Protein AF-A0A3N5KI92-F1 (afdb_monomer)

Radius of gyration: 34.93 Å; Cα contacts (8 Å, |Δi|>4): 29; chains: 1; bounding box: 85×42×77 Å

Secondary structure (DSSP, 8-state):
-------------S---------PPP---SS--TTS-GGGGS------EEEE-TTS-EEEEE--

Mean predicted aligned error: 15.16 Å

Sequence (64 aa):
MQNLHTTKVSADAHRNEQAAENHGLRFERYFTRRGVHPFDEIEWEKRTATIANEKGEKIFEQQD

Foldseek 3Di:
DDDDDDDDDDPPPDDPPPPPPPPPDDDDDDQDDPPDDSVVVDDDDFDWDFDADPVRHTPDIDHD

Structure (mmCIF, N/CA/C/O backbone):
data_AF-A0A3N5KI92-F1
#
_entry.id   AF-A0A3N5KI92-F1
#
loop_
_atom_site.group_PDB
_atom_site.id
_atom_site.type_symbol
_atom_site.label_atom_id
_atom_site.label_alt_id
_atom_site.label_comp_id
_atom_site.label_asym_id
_atom_site.label_entity_id
_atom_site.label_seq_id
_atom_site.pdbx_PDB_ins_code
_atom_site.Cartn_x
_atom_site.Cartn_y
_atom_site.Cartn_z
_atom_site.occupancy
_atom_site.B_iso_or_equiv
_atom_site.auth_seq_id
_atom_site.auth_comp_id
_atom_site.auth_asym_id
_atom_site.auth_atom_id
_atom_site.pdbx_PDB_model_num
ATOM 1 N N . MET A 1 1 ? 70.435 30.164 -48.946 1.00 40.00 1 MET A N 1
ATOM 2 C CA . MET A 1 1 ? 70.226 31.297 -48.021 1.00 40.00 1 MET A CA 1
ATOM 3 C C . MET A 1 1 ? 69.128 30.911 -47.049 1.00 40.00 1 MET A C 1
ATOM 5 O O . MET A 1 1 ? 68.119 30.374 -47.485 1.00 40.00 1 MET A O 1
ATOM 9 N N . GLN A 1 2 ? 69.404 31.062 -45.757 1.00 48.72 2 GLN A N 1
ATOM 10 C CA . GLN A 1 2 ? 68.518 30.742 -44.635 1.00 48.72 2 GLN A CA 1
ATOM 11 C C . GLN A 1 2 ? 67.441 31.832 -44.489 1.00 48.72 2 GLN A C 1
ATOM 13 O O . GLN A 1 2 ? 67.699 32.958 -44.904 1.00 48.72 2 GLN A O 1
ATOM 18 N N . ASN A 1 3 ? 66.277 31.491 -43.914 1.00 35.75 3 ASN A N 1
ATOM 19 C CA . ASN A 1 3 ? 65.628 32.232 -42.817 1.00 35.75 3 ASN A CA 1
ATOM 20 C C . ASN A 1 3 ? 64.407 31.461 -42.263 1.00 35.75 3 ASN A C 1
ATOM 22 O O . ASN A 1 3 ? 63.469 31.144 -42.990 1.00 35.75 3 ASN A O 1
ATOM 26 N N . LEU A 1 4 ? 64.469 31.167 -40.958 1.00 44.72 4 LEU A N 1
ATOM 27 C CA . LEU A 1 4 ? 63.402 30.668 -40.078 1.00 44.72 4 LEU A CA 1
ATOM 28 C C . LEU A 1 4 ? 62.593 31.827 -39.448 1.00 44.72 4 LEU A C 1
ATOM 30 O O . LEU A 1 4 ? 63.049 32.970 -39.497 1.00 44.72 4 LEU A O 1
ATOM 34 N N . HIS A 1 5 ? 61.491 31.444 -38.767 1.00 40.38 5 HIS A N 1
ATOM 35 C CA . HIS A 1 5 ? 60.730 32.069 -37.648 1.00 40.38 5 HIS A CA 1
ATOM 36 C C . HIS A 1 5 ? 59.242 32.297 -38.005 1.00 40.38 5 HIS A C 1
ATOM 38 O O . HIS A 1 5 ? 58.909 33.203 -38.751 1.00 40.38 5 HIS A O 1
ATOM 44 N N . THR A 1 6 ? 58.349 31.338 -37.718 1.00 40.19 6 THR A N 1
ATOM 45 C CA . THR A 1 6 ? 57.577 31.080 -36.469 1.00 40.19 6 THR A CA 1
ATOM 46 C C . THR A 1 6 ? 56.344 31.975 -36.280 1.00 40.19 6 THR A C 1
ATOM 48 O O . THR A 1 6 ? 56.467 33.177 -36.083 1.00 40.19 6 THR A O 1
ATOM 51 N N . THR A 1 7 ? 55.149 31.374 -36.210 1.00 31.64 7 THR A N 1
ATOM 52 C CA . THR A 1 7 ? 54.321 31.245 -34.982 1.00 31.64 7 THR A CA 1
ATOM 53 C C . THR A 1 7 ? 52.854 30.951 -35.338 1.00 31.64 7 THR A C 1
ATOM 55 O O . THR A 1 7 ? 52.303 31.463 -36.304 1.00 31.64 7 THR A O 1
ATOM 58 N N . LYS A 1 8 ? 52.270 30.055 -34.536 1.00 48.84 8 LYS A N 1
ATOM 59 C CA . LYS A 1 8 ? 50.981 29.358 -34.635 1.00 48.84 8 LYS A CA 1
ATOM 60 C C . LYS A 1 8 ? 49.745 30.259 -34.755 1.00 48.84 8 LYS A C 1
ATOM 62 O O . LYS A 1 8 ? 49.589 31.161 -33.943 1.00 48.84 8 LYS A O 1
ATOM 67 N N . VAL A 1 9 ? 48.781 29.841 -35.582 1.00 39.38 9 VAL A N 1
ATOM 68 C CA . VAL A 1 9 ? 47.343 29.938 -35.264 1.00 39.38 9 VAL A CA 1
ATOM 69 C C . VAL A 1 9 ? 46.669 28.650 -35.752 1.00 39.38 9 VAL A C 1
ATOM 71 O O . VAL A 1 9 ? 46.395 28.504 -36.939 1.00 39.38 9 VAL A O 1
ATOM 74 N N . SER A 1 10 ? 46.452 27.690 -34.843 1.00 41.00 10 SER A N 1
ATOM 75 C CA . SER A 1 10 ? 45.535 26.567 -35.093 1.00 41.00 10 SER A CA 1
ATOM 76 C C . SER A 1 10 ? 44.128 27.118 -34.924 1.00 41.00 10 SER A C 1
ATOM 78 O O . SER A 1 10 ? 43.729 27.476 -33.815 1.00 41.00 10 SER A O 1
ATOM 80 N N . ALA A 1 11 ? 43.407 27.243 -36.031 1.00 51.22 11 ALA A N 1
ATOM 81 C CA . ALA A 1 11 ? 42.007 27.636 -36.067 1.00 51.22 11 ALA A CA 1
ATOM 82 C C . ALA A 1 11 ? 41.097 26.445 -35.714 1.00 51.22 11 ALA A C 1
ATOM 84 O O . ALA A 1 11 ? 40.149 26.153 -36.432 1.00 51.22 11 ALA A O 1
ATOM 85 N N . ASP A 1 12 ? 41.371 25.768 -34.599 1.00 45.19 12 ASP A N 1
ATOM 86 C CA . ASP A 1 12 ? 40.554 24.654 -34.100 1.00 45.19 12 ASP A CA 1
ATOM 87 C C . ASP A 1 12 ? 39.666 25.134 -32.952 1.00 45.19 12 ASP A C 1
ATOM 89 O O . ASP A 1 12 ? 39.626 24.586 -31.852 1.00 45.19 12 ASP A O 1
ATOM 93 N N . ALA A 1 13 ? 38.948 26.220 -33.221 1.00 51.38 13 ALA A N 1
ATOM 94 C CA . ALA A 1 13 ? 37.826 26.663 -32.421 1.00 51.38 13 ALA A CA 1
ATOM 95 C C . ALA A 1 13 ? 36.544 26.121 -33.056 1.00 51.38 13 ALA A C 1
ATOM 97 O O . ALA A 1 13 ? 35.812 26.883 -33.665 1.00 51.38 13 ALA A O 1
ATOM 98 N N . HIS A 1 14 ? 36.284 24.815 -32.941 1.00 41.34 14 HIS A N 1
ATOM 99 C CA . HIS A 1 14 ? 34.917 24.287 -32.902 1.00 41.34 14 HIS A CA 1
ATOM 100 C C . HIS A 1 14 ? 34.877 22.853 -32.347 1.00 41.34 14 HIS A C 1
ATOM 102 O O . HIS A 1 14 ? 35.215 21.882 -33.014 1.00 41.34 14 HIS A O 1
ATOM 108 N N . ARG A 1 15 ? 34.351 22.768 -31.118 1.00 52.78 15 ARG A N 1
ATOM 109 C CA . ARG A 1 15 ? 33.584 21.649 -30.554 1.00 52.78 15 ARG A CA 1
ATOM 110 C C . ARG A 1 15 ? 34.328 20.321 -30.384 1.00 52.78 15 ARG A C 1
ATOM 112 O O . ARG A 1 15 ? 33.958 19.310 -30.966 1.00 52.78 15 ARG A O 1
ATOM 119 N N . ASN A 1 16 ? 35.247 20.294 -29.422 1.00 50.56 16 ASN A N 1
ATOM 120 C CA . ASN A 1 16 ? 35.387 19.106 -28.577 1.00 50.56 16 ASN A CA 1
ATOM 121 C C . ASN A 1 16 ? 34.591 19.289 -27.275 1.00 50.56 16 ASN A C 1
ATOM 123 O O . ASN A 1 16 ? 35.108 19.164 -26.173 1.00 50.56 16 ASN A O 1
ATOM 127 N N . GLU A 1 17 ? 33.312 19.628 -27.421 1.00 52.94 17 GLU A N 1
ATOM 128 C CA . GLU A 1 17 ? 32.296 19.204 -26.466 1.00 52.94 17 GLU A CA 1
ATOM 129 C C . GLU A 1 17 ? 31.836 17.840 -26.978 1.00 52.94 17 GLU A C 1
ATOM 131 O O . GLU A 1 17 ? 30.766 17.706 -27.573 1.00 52.94 17 GLU A O 1
ATOM 136 N N . GLN A 1 18 ? 32.671 16.810 -26.817 1.00 55.72 18 GLN A N 1
ATOM 137 C CA . GLN A 1 18 ? 32.098 15.488 -26.619 1.00 55.72 18 GLN A CA 1
ATOM 138 C C . GLN A 1 18 ? 31.286 15.630 -25.343 1.00 55.72 18 GLN A C 1
ATOM 140 O O . GLN A 1 18 ? 31.827 15.571 -24.241 1.00 55.72 18 GLN A O 1
ATOM 145 N N . ALA A 1 19 ? 30.008 15.969 -25.519 1.00 58.34 19 ALA A N 1
ATOM 146 C CA . ALA A 1 19 ? 29.017 15.899 -24.480 1.00 58.34 19 ALA A CA 1
ATOM 147 C C . ALA A 1 19 ? 29.248 14.547 -23.819 1.00 58.34 19 ALA A C 1
ATOM 149 O O . ALA A 1 19 ? 29.037 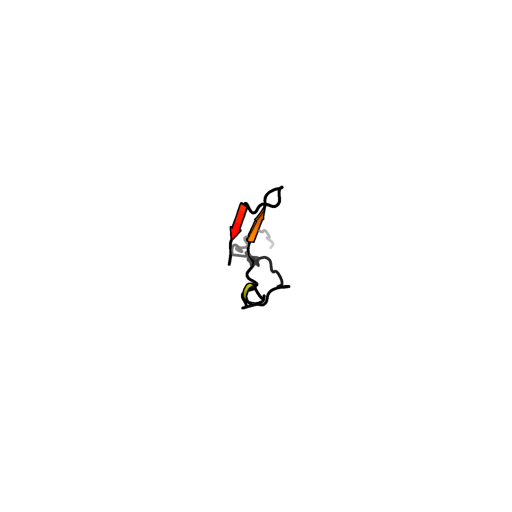13.509 -24.445 1.00 58.34 19 ALA A O 1
ATOM 150 N N . ALA A 1 20 ? 29.765 14.558 -22.590 1.00 63.09 20 ALA A N 1
ATOM 151 C CA . ALA A 1 20 ? 29.522 13.448 -21.704 1.00 63.09 20 ALA A CA 1
ATOM 152 C C . ALA A 1 20 ? 28.003 13.343 -21.727 1.00 63.09 20 ALA A C 1
ATOM 154 O O . ALA A 1 20 ? 27.319 14.235 -21.219 1.00 63.09 20 ALA A O 1
ATOM 155 N N . GLU A 1 21 ? 27.479 12.379 -22.487 1.00 65.88 21 GLU A N 1
ATOM 156 C CA . GLU A 1 21 ? 26.053 12.144 -22.512 1.00 65.88 21 GLU A CA 1
ATOM 157 C C . GLU A 1 21 ? 25.698 11.973 -21.048 1.00 65.88 21 GLU A C 1
ATOM 159 O O . GLU A 1 21 ? 26.251 11.099 -20.378 1.00 65.88 21 GLU A O 1
ATOM 164 N N . ASN A 1 22 ? 24.905 12.906 -20.519 1.00 65.94 22 ASN A N 1
ATOM 165 C CA . ASN A 1 22 ? 24.513 12.925 -19.121 1.00 65.94 22 ASN A CA 1
ATOM 166 C C . ASN A 1 22 ? 23.595 11.720 -18.905 1.00 65.94 22 ASN A C 1
ATOM 168 O O . ASN A 1 22 ? 22.372 11.837 -18.848 1.00 65.94 22 ASN A O 1
ATOM 172 N N . HIS A 1 23 ? 24.182 10.529 -18.870 1.00 75.69 23 HIS A N 1
ATOM 173 C CA . HIS A 1 23 ? 23.509 9.299 -18.559 1.00 75.69 23 HIS A CA 1
ATOM 174 C C . HIS A 1 23 ? 23.172 9.397 -17.079 1.00 75.69 23 HIS A C 1
ATOM 176 O O . HIS A 1 23 ? 24.049 9.364 -16.215 1.00 75.69 23 HIS A O 1
ATOM 182 N N . GLY A 1 24 ? 21.886 9.595 -16.796 1.00 86.75 24 GLY A N 1
ATOM 183 C CA . GLY A 1 24 ? 21.377 9.548 -15.435 1.00 86.75 24 GLY A CA 1
ATOM 184 C C . GLY A 1 24 ? 21.728 8.222 -14.757 1.00 86.75 24 GLY A C 1
ATOM 185 O O . GLY A 1 24 ? 22.124 7.243 -15.397 1.00 86.75 24 GLY A O 1
ATOM 186 N N . LEU A 1 25 ? 21.560 8.189 -13.439 1.00 89.69 25 LEU A N 1
ATOM 187 C CA . LEU A 1 25 ? 21.812 6.987 -12.654 1.00 89.69 25 LEU A CA 1
ATOM 188 C C . LEU A 1 25 ? 20.956 5.820 -13.163 1.00 89.69 25 LEU A C 1
ATOM 190 O O . LEU A 1 25 ? 19.740 5.943 -13.332 1.00 89.69 25 LEU A O 1
ATOM 194 N N . ARG A 1 26 ? 21.605 4.677 -13.393 1.00 88.75 26 ARG A N 1
ATOM 195 C CA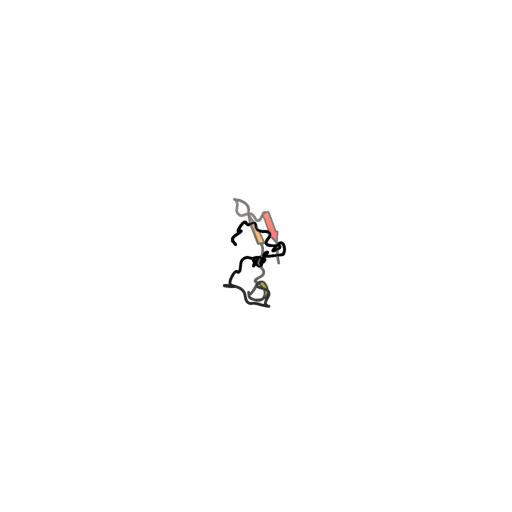 . ARG A 1 26 ? 20.940 3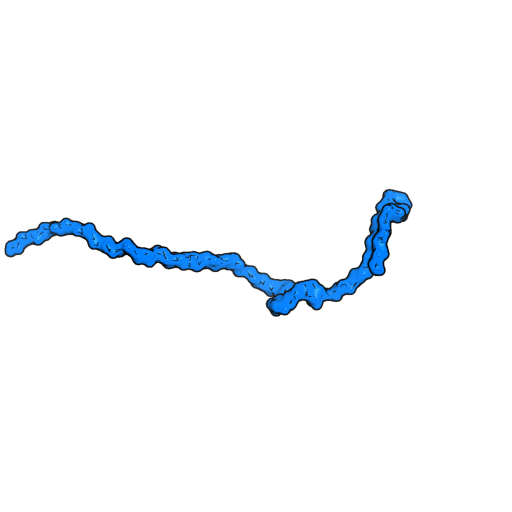.422 -13.740 1.00 88.75 26 ARG A CA 1
ATOM 196 C C . ARG A 1 26 ? 20.753 2.598 -12.475 1.00 88.75 26 ARG A C 1
A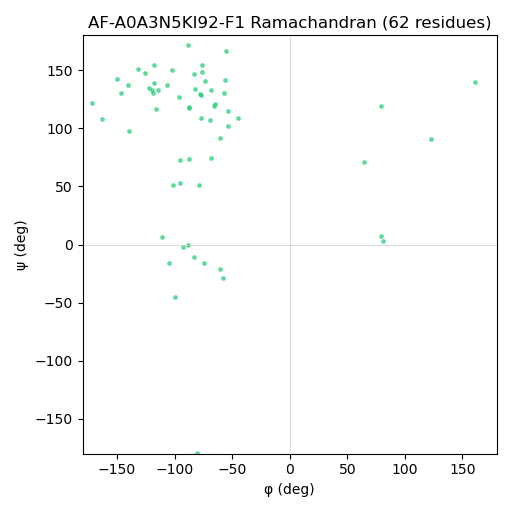TOM 198 O O . ARG A 1 26 ? 21.718 2.328 -11.768 1.00 88.75 26 ARG A O 1
ATOM 205 N N . PHE A 1 27 ? 19.520 2.171 -12.236 1.00 89.69 27 PHE A N 1
ATOM 206 C CA . PHE A 1 27 ? 19.169 1.260 -11.154 1.00 89.69 27 PHE A CA 1
ATOM 207 C C . PHE A 1 27 ? 18.549 -0.002 -11.738 1.00 89.69 27 PHE A C 1
ATOM 209 O O . PHE A 1 27 ? 17.659 0.074 -12.589 1.00 89.69 27 PHE A O 1
ATOM 216 N N . GLU A 1 28 ? 19.010 -1.154 -11.264 1.00 94.00 28 GLU A N 1
ATOM 217 C CA . GLU A 1 28 ? 18.408 -2.438 -11.598 1.00 94.00 28 GLU A CA 1
ATOM 218 C C . GLU A 1 28 ? 17.101 -2.646 -10.826 1.00 94.00 28 GLU A C 1
ATOM 220 O O . GLU A 1 28 ? 16.932 -2.184 -9.692 1.00 94.00 28 GLU A O 1
ATOM 225 N N . ARG A 1 29 ? 16.156 -3.359 -11.443 1.00 93.88 29 ARG A N 1
ATOM 226 C CA . ARG A 1 29 ? 14.894 -3.732 -10.796 1.00 93.88 29 ARG A CA 1
ATOM 227 C C . ARG A 1 29 ? 15.080 -5.046 -10.046 1.00 93.88 29 ARG A C 1
ATOM 229 O O . ARG A 1 29 ? 15.334 -6.069 -10.670 1.00 93.88 29 ARG A O 1
ATOM 236 N N . TYR A 1 30 ? 14.898 -5.021 -8.729 1.00 94.62 30 TYR A N 1
ATOM 237 C CA . TYR A 1 30 ? 14.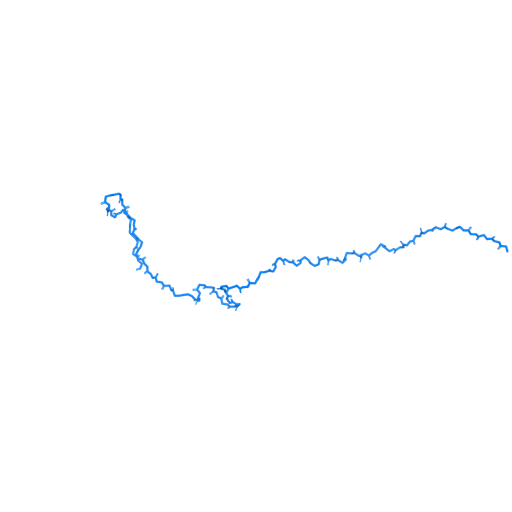971 -6.227 -7.892 1.00 94.62 30 TYR A CA 1
ATOM 238 C C . TYR A 1 30 ? 13.590 -6.793 -7.544 1.00 94.62 30 TYR A C 1
ATOM 240 O O . TYR A 1 30 ? 13.367 -7.990 -7.677 1.00 94.62 30 TYR A O 1
ATOM 248 N N . PHE A 1 31 ? 12.648 -5.933 -7.142 1.00 93.75 31 PHE A N 1
ATOM 249 C CA . PHE A 1 31 ? 11.315 -6.343 -6.666 1.00 93.75 31 PHE A CA 1
ATOM 250 C C . PHE A 1 31 ? 10.166 -5.960 -7.607 1.00 93.75 31 PHE A C 1
ATOM 252 O O . PHE A 1 31 ? 9.008 -6.089 -7.236 1.00 93.75 31 PHE A O 1
ATOM 259 N N . THR A 1 32 ? 10.464 -5.435 -8.798 1.00 94.50 32 THR A N 1
ATOM 260 C CA . THR A 1 32 ? 9.436 -4.982 -9.748 1.00 94.50 32 THR A CA 1
ATOM 261 C C . THR A 1 32 ? 9.720 -5.520 -11.134 1.00 94.50 32 THR A C 1
ATOM 263 O O . THR A 1 32 ? 10.881 -5.708 -11.509 1.00 94.50 32 THR A O 1
ATOM 266 N N . ARG A 1 33 ? 8.670 -5.715 -11.929 1.00 94.31 33 ARG A N 1
ATOM 267 C CA . ARG A 1 33 ? 8.809 -6.117 -13.330 1.00 94.31 33 ARG A CA 1
ATOM 268 C C . ARG A 1 33 ? 8.602 -4.926 -14.258 1.00 94.31 33 ARG A C 1
ATOM 270 O O . ARG A 1 33 ? 7.903 -3.963 -13.951 1.00 94.31 33 ARG A O 1
ATOM 277 N N . ARG A 1 34 ? 9.264 -4.948 -15.416 1.00 94.12 34 ARG A N 1
ATOM 278 C CA . ARG A 1 34 ? 9.057 -3.916 -16.440 1.00 94.12 34 ARG A CA 1
ATOM 279 C C . ARG A 1 34 ? 7.654 -4.071 -17.027 1.00 94.12 34 ARG A C 1
ATOM 281 O O . ARG A 1 34 ? 7.288 -5.164 -17.436 1.00 94.12 34 ARG A O 1
ATOM 288 N N . GLY A 1 35 ? 6.930 -2.962 -17.148 1.00 94.94 35 GLY A N 1
ATOM 289 C CA . GLY A 1 35 ? 5.620 -2.934 -17.806 1.00 94.94 35 GLY A CA 1
ATOM 290 C C . GLY A 1 35 ? 4.453 -3.398 -16.934 1.00 94.94 35 GLY A C 1
ATOM 291 O O . GLY A 1 35 ? 3.336 -3.422 -17.432 1.00 94.94 35 GLY A O 1
ATOM 292 N N . VAL A 1 36 ? 4.693 -3.719 -15.659 1.00 96.12 36 VAL A N 1
ATOM 293 C CA . VAL A 1 36 ? 3.649 -4.053 -14.681 1.00 96.12 36 VAL A CA 1
ATOM 294 C C . VAL A 1 36 ? 3.688 -3.021 -13.559 1.00 96.12 36 VAL A C 1
ATOM 296 O O . VAL A 1 36 ? 4.772 -2.587 -13.151 1.00 96.12 36 VAL A O 1
ATOM 299 N N . HIS A 1 37 ? 2.518 -2.581 -13.097 1.00 94.94 37 HIS A N 1
ATOM 300 C CA . HIS A 1 37 ? 2.447 -1.718 -11.929 1.00 94.94 37 HIS A CA 1
ATOM 301 C C . HIS A 1 37 ? 2.656 -2.573 -10.667 1.00 94.94 37 HIS A C 1
ATOM 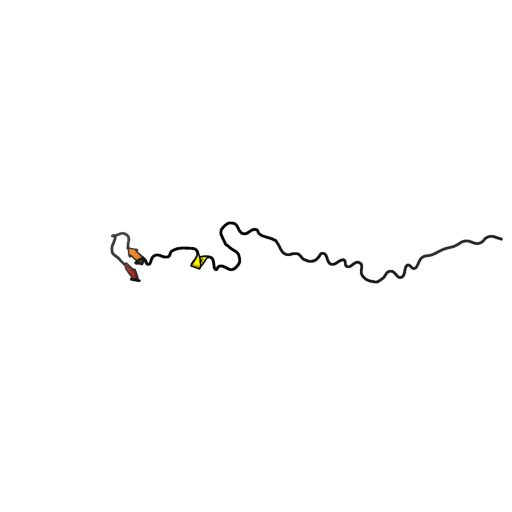303 O O . HIS A 1 37 ? 1.947 -3.562 -10.501 1.00 94.94 37 HIS A O 1
ATOM 309 N N . PRO A 1 38 ? 3.575 -2.222 -9.750 1.00 95.38 38 PRO A N 1
ATOM 310 C CA . PRO A 1 38 ? 3.912 -3.094 -8.620 1.00 95.38 38 PRO A CA 1
ATOM 311 C C . PRO A 1 38 ? 2.729 -3.470 -7.714 1.00 95.38 38 PRO A C 1
ATOM 313 O O . PRO A 1 38 ? 2.738 -4.535 -7.109 1.00 95.38 38 PRO A O 1
ATOM 316 N N . PHE A 1 39 ? 1.706 -2.615 -7.616 1.00 95.00 39 PHE A N 1
ATOM 317 C CA . PHE A 1 39 ? 0.508 -2.901 -6.812 1.00 95.00 39 PHE A CA 1
ATOM 318 C C . PHE A 1 39 ? -0.439 -3.924 -7.441 1.00 95.00 39 PHE A C 1
ATOM 320 O O . PHE A 1 39 ? -1.259 -4.477 -6.716 1.00 95.00 39 PHE A O 1
ATOM 327 N N . ASP A 1 40 ? -0.291 -4.203 -8.737 1.00 95.38 40 ASP A N 1
ATOM 328 C CA . ASP A 1 40 ? -1.035 -5.262 -9.423 1.00 95.38 40 ASP A CA 1
ATOM 329 C C . ASP A 1 40 ? -0.361 -6.633 -9.218 1.00 95.38 40 ASP A C 1
A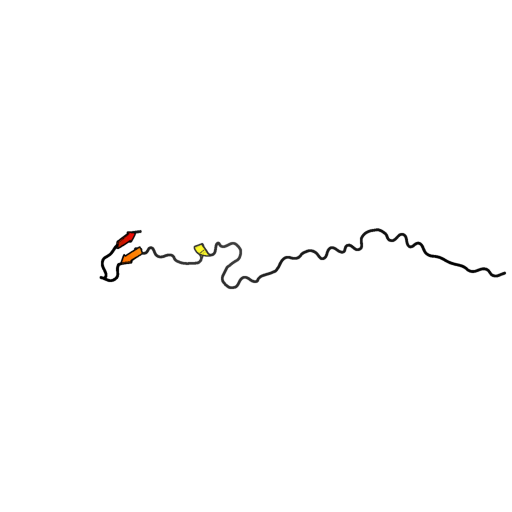TOM 331 O O . ASP A 1 40 ? -0.924 -7.665 -9.570 1.00 95.38 40 ASP A O 1
ATOM 335 N N . GLU A 1 41 ? 0.865 -6.660 -8.675 1.00 95.31 41 GLU A N 1
ATOM 336 C CA . GLU A 1 41 ? 1.648 -7.884 -8.449 1.00 95.31 41 GLU A CA 1
ATOM 337 C C . GLU A 1 41 ? 1.448 -8.482 -7.045 1.00 95.31 41 GLU A C 1
ATOM 339 O O . GLU A 1 41 ? 2.039 -9.519 -6.736 1.00 95.31 41 GLU A O 1
ATOM 344 N N . ILE A 1 42 ? 0.655 -7.832 -6.190 1.00 94.12 42 ILE A N 1
ATOM 345 C CA . ILE A 1 42 ? 0.399 -8.264 -4.815 1.00 94.12 42 ILE A CA 1
ATOM 346 C C . ILE A 1 42 ? -1.095 -8.403 -4.552 1.00 94.12 42 ILE A C 1
ATOM 348 O O . ILE A 1 42 ? -1.914 -7.658 -5.085 1.00 94.12 42 ILE A O 1
ATOM 352 N N . GLU A 1 43 ? -1.431 -9.351 -3.685 1.00 95.75 43 GLU A N 1
ATOM 353 C CA . GLU A 1 43 ? -2.793 -9.520 -3.197 1.00 95.75 43 GLU A CA 1
ATOM 354 C C . GLU A 1 43 ? -3.065 -8.542 -2.058 1.00 95.75 43 GLU A C 1
ATOM 356 O O . GLU A 1 43 ? -2.263 -8.400 -1.129 1.00 95.75 43 GLU A O 1
ATOM 361 N N . TRP A 1 44 ? -4.220 -7.886 -2.128 1.00 94.88 44 TRP A N 1
ATOM 362 C CA . TRP A 1 44 ? -4.666 -6.924 -1.129 1.00 94.88 44 TRP A CA 1
ATOM 363 C C . TRP A 1 44 ? -5.791 -7.514 -0.291 1.00 94.88 44 TRP A C 1
ATOM 365 O O . TRP A 1 44 ? -6.738 -8.102 -0.810 1.00 94.88 44 TRP A O 1
ATOM 375 N N . GLU A 1 45 ? -5.719 -7.295 1.018 1.00 94.81 45 GLU A N 1
ATOM 376 C CA . GLU A 1 45 ? -6.793 -7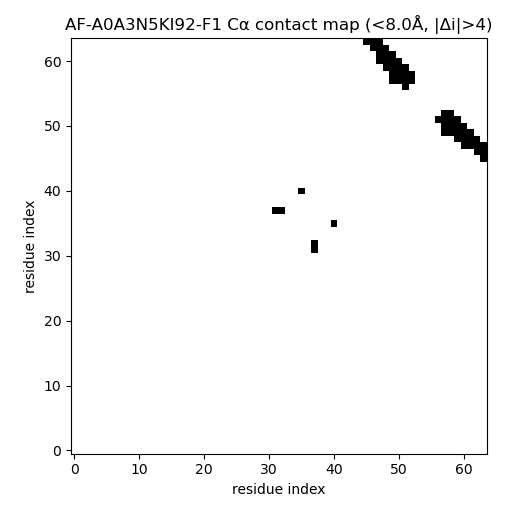.624 1.949 1.00 94.81 45 GLU A CA 1
ATOM 377 C C . GLU A 1 45 ? -7.367 -6.340 2.555 1.00 94.81 45 GLU A C 1
ATOM 379 O O . GLU A 1 45 ? -6.630 -5.457 3.002 1.00 94.81 45 GLU A O 1
ATOM 384 N N . LYS A 1 46 ? -8.698 -6.243 2.579 1.00 94.56 46 LYS A N 1
ATOM 385 C CA . LYS A 1 46 ? -9.400 -5.190 3.317 1.00 94.56 46 LYS A CA 1
ATOM 386 C C . LYS A 1 46 ? -9.320 -5.477 4.809 1.00 94.56 46 LYS A C 1
ATOM 388 O O . LYS A 1 46 ? -9.444 -6.630 5.230 1.00 94.56 46 LYS A O 1
ATOM 393 N N . ARG A 1 47 ? -9.139 -4.434 5.618 1.00 95.12 47 ARG A N 1
ATOM 394 C CA . ARG A 1 47 ? -9.062 -4.560 7.078 1.00 95.12 47 ARG A CA 1
ATOM 395 C C . ARG A 1 47 ? -9.780 -3.415 7.766 1.00 9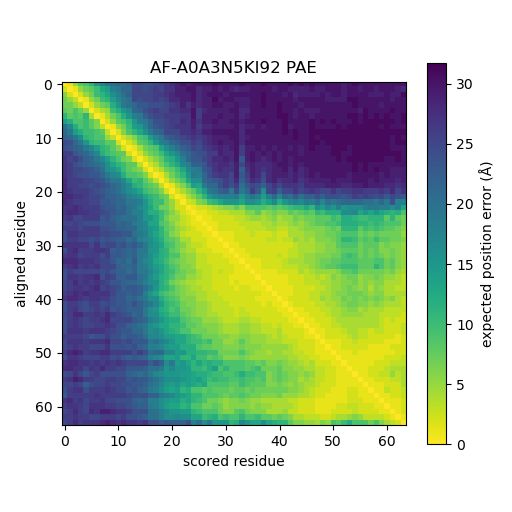5.12 47 ARG A C 1
ATOM 397 O O . ARG A 1 47 ? -9.581 -2.256 7.422 1.00 95.12 47 ARG A O 1
ATOM 404 N N . THR A 1 48 ? -10.523 -3.750 8.815 1.00 96.06 48 THR A N 1
ATOM 405 C CA . THR A 1 48 ? -11.065 -2.764 9.747 1.00 96.06 48 THR A CA 1
ATOM 406 C C . THR A 1 48 ? -9.920 -2.068 10.478 1.00 96.06 48 THR A C 1
ATOM 408 O O . THR A 1 48 ? -9.142 -2.706 11.193 1.00 96.06 48 THR A O 1
ATOM 411 N N . ALA A 1 49 ? -9.837 -0.747 10.347 1.00 96.12 49 ALA A N 1
ATOM 412 C CA . ALA A 1 49 ? -8.906 0.061 11.121 1.00 96.12 49 ALA A CA 1
ATOM 413 C C . ALA A 1 49 ? -9.567 0.463 12.447 1.00 96.12 49 ALA A C 1
ATOM 415 O O . ALA A 1 49 ? -10.577 1.161 12.447 1.00 96.12 49 ALA A O 1
ATOM 416 N N . THR A 1 50 ? -9.006 0.032 13.581 1.00 96.94 50 THR A N 1
ATOM 417 C CA . THR A 1 50 ? -9.490 0.385 14.927 1.00 96.94 50 THR A CA 1
ATOM 418 C C . THR A 1 50 ? -8.388 1.065 15.731 1.00 96.94 50 THR A C 1
ATOM 420 O O . THR A 1 50 ? -7.261 0.574 15.774 1.00 96.94 50 THR A O 1
ATOM 423 N N . ILE A 1 51 ? -8.726 2.163 16.410 1.00 97.00 51 ILE A N 1
ATOM 424 C CA . ILE A 1 51 ? -7.854 2.829 17.388 1.00 97.00 51 ILE A CA 1
ATOM 425 C C . ILE A 1 51 ? -8.560 2.806 18.746 1.00 97.00 51 ILE A C 1
ATOM 427 O O . ILE A 1 51 ? -9.732 3.181 18.844 1.00 97.00 51 ILE A O 1
ATOM 431 N N . ALA A 1 52 ? -7.849 2.379 19.789 1.00 97.94 52 ALA A N 1
ATOM 432 C CA . ALA A 1 52 ? -8.345 2.316 21.162 1.00 97.94 52 ALA A CA 1
ATOM 433 C C . ALA A 1 52 ? -7.539 3.229 22.102 1.00 97.94 52 ALA A C 1
ATOM 435 O O . ALA A 1 52 ? -6.375 3.528 21.834 1.00 97.94 52 ALA A O 1
ATOM 436 N N . ASN A 1 53 ? -8.162 3.672 23.195 1.00 96.75 53 ASN A N 1
ATOM 437 C CA . ASN A 1 53 ? -7.490 4.403 24.269 1.00 96.75 53 ASN A CA 1
ATOM 438 C C . ASN A 1 53 ? -6.748 3.451 25.231 1.00 96.75 53 ASN A C 1
ATOM 440 O O . ASN A 1 53 ? -6.782 2.229 25.089 1.00 96.75 53 ASN A O 1
ATOM 444 N N . GLU A 1 54 ? -6.104 4.012 26.254 1.00 96.75 54 GLU A N 1
ATOM 445 C CA . GLU A 1 54 ? -5.366 3.262 27.286 1.00 96.75 54 GLU A CA 1
ATOM 446 C C . GLU A 1 54 ? -6.224 2.276 28.100 1.00 96.75 54 GLU A C 1
ATOM 448 O O . GLU A 1 54 ? -5.697 1.325 28.672 1.00 96.75 54 GLU A O 1
ATOM 453 N N . LYS A 1 55 ? -7.547 2.474 28.132 1.00 97.12 55 LYS A N 1
ATOM 454 C CA . LYS A 1 55 ? -8.509 1.575 28.783 1.00 97.12 55 LYS A CA 1
ATOM 455 C C . LYS A 1 55 ? -9.008 0.471 27.845 1.00 97.12 55 LYS A C 1
ATOM 457 O O . LYS A 1 55 ? -9.821 -0.351 28.257 1.00 97.12 55 LYS A O 1
ATOM 462 N N . GLY A 1 56 ? -8.537 0.446 26.595 1.00 94.69 56 GLY A N 1
ATOM 463 C CA . GLY A 1 56 ? -8.992 -0.478 25.556 1.00 94.69 56 GLY A CA 1
ATOM 464 C C . GLY A 1 56 ? -10.319 -0.078 24.906 1.00 94.69 56 GLY A C 1
ATOM 465 O O . GLY A 1 56 ? -10.863 -0.839 24.108 1.00 94.69 56 GLY A O 1
ATOM 466 N N . GLU A 1 57 ? -10.850 1.106 25.212 1.00 97.00 57 GLU A N 1
ATOM 467 C CA . GLU A 1 57 ? -12.091 1.596 24.617 1.00 97.00 57 GLU A CA 1
ATOM 468 C C . GLU A 1 57 ? -11.808 2.123 23.209 1.00 97.00 57 GLU A C 1
ATOM 470 O O . GLU A 1 57 ? -10.900 2.928 22.993 1.00 97.00 57 GLU A O 1
ATOM 475 N N . LYS A 1 58 ? -12.602 1.672 22.240 1.00 96.62 58 LYS A N 1
ATOM 476 C CA . LYS A 1 58 ? -12.511 2.097 20.842 1.00 96.62 58 LYS A CA 1
ATOM 477 C C . LYS A 1 58 ? -12.879 3.579 20.712 1.00 96.62 58 LYS A C 1
ATOM 479 O O . LYS A 1 58 ? -14.009 3.959 21.004 1.00 96.62 58 LYS A O 1
ATOM 484 N N . ILE A 1 59 ? -11.940 4.392 20.229 1.00 97.38 59 ILE A N 1
ATOM 485 C CA . ILE A 1 59 ? -12.128 5.833 19.974 1.00 97.38 59 ILE A CA 1
ATOM 486 C C . ILE A 1 59 ? -12.266 6.160 18.483 1.00 97.38 59 ILE A C 1
ATOM 488 O O . ILE A 1 59 ? -12.722 7.243 18.128 1.00 97.38 59 ILE A O 1
ATOM 492 N N . PHE A 1 60 ? -11.884 5.228 17.608 1.00 97.25 60 PHE A N 1
ATOM 493 C CA . PHE A 1 60 ? -12.065 5.335 16.165 1.00 97.25 60 PHE A CA 1
ATOM 494 C C . PHE A 1 60 ? -12.229 3.948 15.550 1.00 97.25 60 PHE A C 1
ATOM 496 O O . PHE A 1 60 ? -11.540 3.001 15.939 1.00 97.25 60 PHE A O 1
ATOM 503 N N . GLU A 1 61 ? -13.107 3.855 14.556 1.00 96.81 61 GLU A N 1
ATOM 504 C CA . GLU A 1 61 ? -13.242 2.680 13.711 1.00 96.81 61 GLU A CA 1
ATOM 505 C C . GLU A 1 61 ? -13.636 3.081 12.296 1.00 96.81 61 GLU A C 1
ATOM 507 O O . GLU A 1 61 ? -14.594 3.826 12.089 1.00 96.81 61 GLU A O 1
ATOM 512 N N . GLN A 1 62 ? -12.901 2.545 11.328 1.00 97.19 62 GLN A N 1
ATOM 513 C CA . GLN A 1 62 ? -13.285 2.553 9.929 1.00 97.19 62 GLN A CA 1
ATOM 514 C C . GLN A 1 62 ? -13.486 1.110 9.488 1.00 97.19 62 GLN A C 1
ATOM 516 O O . GLN A 1 62 ? -12.555 0.302 9.515 1.00 97.19 62 GLN A O 1
ATOM 521 N N . GLN A 1 63 ? -14.724 0.815 9.108 1.00 94.62 63 GLN A N 1
ATOM 522 C CA . GLN A 1 63 ? -15.061 -0.400 8.385 1.00 94.62 63 GLN A CA 1
ATOM 523 C C . GLN A 1 63 ? -14.798 -0.180 6.897 1.00 94.62 63 GLN A C 1
ATOM 525 O O . GLN A 1 63 ? -14.971 0.933 6.393 1.00 94.62 63 GLN A O 1
ATOM 530 N N . ASP A 1 64 ? -14.393 -1.250 6.231 1.00 81.75 64 ASP A N 1
ATOM 531 C CA . ASP A 1 64 ? -14.025 -1.305 4.815 1.00 81.75 64 ASP A CA 1
ATOM 532 C C . ASP A 1 64 ? -14.855 -2.379 4.090 1.00 81.75 64 ASP A C 1
ATOM 534 O O . ASP A 1 64 ? -15.313 -3.322 4.778 1.00 81.75 64 ASP A O 1
#

Solvent-accessible surface area (backbone atoms only — not comparable to full-atom values): 4911 Å² total; per-residue (Å²): 135,88,86,90,85,87,84,86,81,83,87,78,87,76,80,89,69,74,67,73,72,83,73,70,91,85,79,86,74,85,91,54,61,89,96,55,63,66,76,78,77,54,90,84,80,87,65,70,49,75,44,58,49,98,85,66,49,75,78,46,74,45,84,115

pLDDT: mean 78.42, std 22.65, range [31.64, 97.94]